Protein AF-A0A955RVU6-F1 (afdb_monomer_lite)

Radius of gyration: 14.83 Å; chains: 1; bounding box: 28×34×34 Å

Sequence (73 aa):
MSLKSSLRSELKKNLSNLDANLKRRQSEAVQKLFLNTDFYREANSIACYCSESRSEVETISLIKYMIKDGKKV

Foldseek 3Di:
DPPVVVVVVVLVVVQVPDDPVNLQVVLVVVLVVVCPDPCLVPAQEDDDDCDPDSRDRHCPVVVVVCVVVNHHD

pLDDT: mean 92.85, std 6.64, range [58.62, 97.88]

Secondary structure (DSSP, 8-state):
--HHHHHHHHHHHHHHT--HHHHHHHHHHHHHHHHTSHHHHH-SB-------STTS---HHHHHHHHHTT-B-

Structure (mmCIF, N/CA/C/O backbone):
data_AF-A0A955RVU6-F1
#
_entry.id   AF-A0A955RVU6-F1
#
loop_
_atom_site.group_PDB
_atom_site.id
_atom_site.type_symbol
_atom_site.label_atom_id
_atom_site.label_alt_id
_atom_site.label_comp_id
_atom_site.label_asym_id
_atom_site.label_entity_id
_atom_site.label_seq_id
_atom_site.pdbx_PDB_ins_code
_atom_site.Cartn_x
_atom_site.Cartn_y
_atom_site.Cartn_z
_atom_site.occupancy
_atom_site.B_iso_or_equiv
_atom_site.auth_seq_id
_atom_site.auth_comp_id
_atom_site.auth_asym_id
_atom_site.auth_atom_id
_atom_site.pdbx_PDB_model_num
ATOM 1 N N . MET A 1 1 ? 11.214 -23.887 -14.209 1.00 58.62 1 MET A N 1
ATOM 2 C CA . MET A 1 1 ? 11.460 -22.661 -13.407 1.00 58.62 1 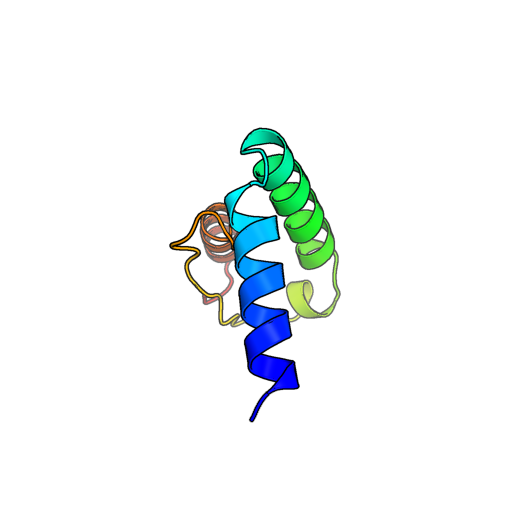MET A CA 1
ATOM 3 C C . MET A 1 1 ? 11.634 -21.375 -14.249 1.00 58.62 1 MET A C 1
ATOM 5 O O . MET A 1 1 ? 12.113 -20.384 -13.716 1.00 58.62 1 MET A O 1
ATOM 9 N N . SER A 1 2 ? 11.199 -21.306 -15.519 1.00 80.38 2 SER A N 1
ATOM 10 C CA . SER A 1 2 ? 11.548 -20.174 -16.406 1.00 80.38 2 SER A CA 1
ATOM 11 C C . SER A 1 2 ? 10.575 -18.983 -16.358 1.00 80.38 2 SER A C 1
ATOM 13 O O . SER A 1 2 ? 11.013 -17.866 -16.112 1.00 80.38 2 SER A O 1
ATOM 15 N N . LEU A 1 3 ? 9.260 -19.190 -16.500 1.00 92.94 3 LEU A N 1
ATOM 16 C CA . LEU A 1 3 ? 8.314 -18.076 -16.706 1.00 92.94 3 LEU A CA 1
ATOM 17 C C . LEU A 1 3 ? 8.172 -17.124 -15.501 1.00 92.94 3 LEU A C 1
ATOM 19 O O . LEU A 1 3 ? 8.253 -15.910 -15.661 1.00 92.94 3 LEU A O 1
ATOM 23 N N . LYS A 1 4 ? 8.013 -17.656 -14.278 1.00 95.00 4 LYS A N 1
ATOM 24 C CA . LYS A 1 4 ? 7.903 -16.828 -13.055 1.00 95.00 4 LYS A CA 1
ATOM 25 C C . LYS A 1 4 ? 9.151 -15.969 -12.821 1.00 95.00 4 LYS A C 1
ATOM 27 O O . LYS A 1 4 ? 9.037 -14.872 -12.286 1.00 95.00 4 LYS A O 1
ATOM 32 N N . SER A 1 5 ? 10.330 -16.479 -13.180 1.00 95.00 5 SER A N 1
ATOM 33 C CA . SER A 1 5 ? 11.589 -15.742 -13.043 1.00 95.00 5 SER A CA 1
ATOM 34 C C . SER A 1 5 ? 11.660 -14.599 -14.054 1.00 95.00 5 SER A C 1
ATOM 36 O O . SER A 1 5 ? 11.872 -13.453 -13.662 1.00 95.00 5 SER A O 1
ATOM 38 N N . SER A 1 6 ? 11.371 -14.888 -15.328 1.00 94.75 6 SER A N 1
ATOM 39 C CA . SER A 1 6 ? 11.339 -13.882 -16.394 1.00 94.75 6 SER A CA 1
ATOM 40 C C . SER A 1 6 ? 10.359 -12.750 -16.086 1.00 94.75 6 SER A C 1
ATOM 42 O O . SER A 1 6 ? 10.740 -11.584 -16.156 1.00 94.75 6 SER A O 1
ATOM 44 N N . LEU A 1 7 ? 9.145 -13.083 -15.635 1.00 96.31 7 LEU A N 1
ATOM 45 C CA . LEU A 1 7 ? 8.140 -12.079 -15.289 1.00 96.31 7 LEU A CA 1
ATOM 46 C C . LEU A 1 7 ? 8.577 -11.204 -14.105 1.00 96.31 7 LEU A C 1
ATOM 48 O O . LEU A 1 7 ? 8.399 -9.991 -14.129 1.00 96.31 7 LEU A O 1
ATOM 52 N N . ARG A 1 8 ? 9.193 -11.786 -13.066 1.00 94.31 8 ARG A N 1
ATOM 53 C CA . ARG A 1 8 ? 9.716 -11.001 -11.934 1.00 94.31 8 ARG A CA 1
ATOM 54 C C . ARG A 1 8 ? 10.810 -10.032 -12.365 1.00 94.31 8 ARG A C 1
ATOM 56 O O . ARG A 1 8 ? 10.843 -8.914 -11.861 1.00 94.31 8 ARG A O 1
ATOM 63 N N . SER A 1 9 ? 11.697 -10.451 -13.263 1.00 93.38 9 SER A N 1
ATOM 64 C CA . SER A 1 9 ? 12.753 -9.584 -13.792 1.00 93.38 9 SER A CA 1
ATOM 65 C C . SER A 1 9 ? 12.175 -8.414 -14.585 1.00 93.38 9 SER A C 1
ATOM 67 O O . SER A 1 9 ? 12.607 -7.277 -14.401 1.00 93.38 9 SER A O 1
ATOM 69 N N . GLU A 1 10 ? 11.157 -8.673 -15.405 1.00 94.06 10 GLU A N 1
ATOM 70 C CA . GLU A 1 10 ? 10.447 -7.634 -16.151 1.00 94.06 10 GLU A CA 1
ATOM 71 C C . GLU A 1 10 ? 9.734 -6.647 -15.216 1.00 94.06 10 GLU A C 1
ATOM 73 O O . GLU A 1 10 ? 9.940 -5.438 -15.317 1.00 94.06 10 GLU A O 1
ATOM 78 N N . LEU A 1 11 ? 8.981 -7.151 -14.233 1.00 93.31 11 LEU A N 1
ATOM 79 C CA . LEU A 1 11 ? 8.300 -6.316 -13.240 1.00 93.31 11 LEU A CA 1
ATOM 80 C C . LEU A 1 11 ? 9.285 -5.448 -12.453 1.00 93.31 11 LEU A C 1
ATOM 82 O O . LEU A 1 11 ? 9.053 -4.253 -12.299 1.00 93.31 11 LEU A O 1
ATOM 86 N N . LYS A 1 12 ? 10.413 -6.013 -12.003 1.00 91.56 12 LYS A N 1
ATOM 87 C CA . LYS A 1 12 ? 11.461 -5.250 -11.308 1.00 91.56 12 LYS A CA 1
ATOM 88 C C . LYS A 1 12 ? 12.021 -4.126 -12.176 1.00 91.56 12 LYS A C 1
ATOM 90 O O . LYS A 1 12 ? 12.196 -3.023 -11.672 1.00 91.56 12 LYS A O 1
ATOM 95 N N . LYS A 1 13 ? 12.265 -4.386 -13.465 1.00 91.06 13 LYS A N 1
ATOM 96 C CA . LYS A 1 13 ? 12.755 -3.374 -14.412 1.00 91.06 13 LYS A CA 1
ATOM 97 C C . LYS A 1 13 ? 11.731 -2.259 -14.630 1.00 91.06 13 LYS A C 1
ATOM 99 O O . LYS A 1 13 ? 12.098 -1.089 -14.690 1.00 91.06 13 LYS A O 1
ATOM 104 N N . ASN A 1 14 ? 10.451 -2.604 -14.727 1.00 91.50 14 ASN A N 1
ATOM 105 C CA . ASN A 1 14 ? 9.389 -1.611 -14.884 1.00 91.50 14 ASN A CA 1
ATOM 106 C C . ASN A 1 14 ? 9.260 -0.744 -13.623 1.00 91.50 14 ASN A C 1
ATOM 108 O O . ASN A 1 14 ? 9.190 0.479 -13.715 1.00 91.50 14 ASN A O 1
ATOM 112 N N . LEU A 1 15 ? 9.304 -1.369 -12.445 1.00 90.12 15 LEU A N 1
ATOM 113 C CA . LEU A 1 15 ? 9.181 -0.688 -11.158 1.00 90.12 15 LEU A CA 1
ATOM 114 C C . LEU A 1 15 ? 10.412 0.163 -10.807 1.00 90.12 15 LEU A C 1
ATOM 116 O O . LEU A 1 15 ? 10.257 1.231 -10.221 1.00 90.12 15 LEU A O 1
ATOM 120 N N . SER A 1 16 ? 11.625 -0.246 -11.197 1.00 86.06 16 SER A N 1
ATOM 121 C CA . SER A 1 16 ? 12.843 0.548 -10.960 1.00 86.06 16 SER A CA 1
ATOM 122 C C . SER A 1 16 ? 12.872 1.856 -11.751 1.00 86.06 16 SER A C 1
ATOM 124 O O . SER A 1 16 ? 13.524 2.809 -11.331 1.00 86.06 16 SER A O 1
ATOM 126 N N . ASN A 1 17 ? 12.167 1.895 -12.883 1.00 86.94 17 ASN A N 1
ATOM 127 C CA . ASN A 1 17 ? 12.088 3.053 -13.772 1.00 86.94 17 ASN A CA 1
ATOM 128 C C . ASN A 1 17 ? 10.858 3.930 -13.500 1.00 86.94 17 ASN A C 1
ATOM 130 O O . ASN A 1 17 ? 10.622 4.895 -14.228 1.00 86.94 17 ASN A O 1
ATOM 134 N N . LEU A 1 18 ? 10.057 3.599 -12.483 1.00 88.38 18 LEU A N 1
ATOM 135 C CA . LEU A 1 18 ? 8.861 4.358 -12.156 1.00 88.38 18 LEU A CA 1
ATOM 136 C C . LEU A 1 18 ? 9.241 5.725 -11.577 1.00 88.38 18 LEU A C 1
ATOM 138 O O . LEU A 1 18 ? 10.012 5.825 -10.620 1.00 88.38 18 LEU A O 1
ATOM 142 N N . ASP A 1 19 ? 8.663 6.781 -12.143 1.00 90.69 19 ASP A N 1
ATOM 143 C CA . ASP A 1 19 ? 8.831 8.137 -11.631 1.00 90.69 19 ASP A CA 1
ATOM 144 C C . ASP A 1 19 ? 8.366 8.242 -10.168 1.00 90.69 19 ASP A C 1
ATOM 146 O O . ASP A 1 19 ? 7.315 7.720 -9.783 1.00 90.69 19 ASP A O 1
ATOM 150 N N . ALA A 1 20 ? 9.135 8.959 -9.347 1.00 89.06 20 ALA A N 1
ATOM 151 C CA . ALA A 1 20 ? 8.878 9.067 -7.915 1.00 89.06 20 ALA A CA 1
ATOM 152 C C . ALA A 1 20 ? 7.555 9.793 -7.608 1.00 89.06 20 ALA A C 1
ATOM 154 O O . ALA A 1 20 ? 6.845 9.413 -6.672 1.00 89.06 20 ALA A O 1
ATOM 155 N N . ASN A 1 21 ? 7.184 10.804 -8.403 1.00 90.88 21 ASN A N 1
ATOM 156 C CA . ASN A 1 21 ? 5.914 11.509 -8.219 1.00 90.88 21 ASN A CA 1
ATOM 157 C C . ASN A 1 21 ? 4.730 10.640 -8.641 1.00 90.88 21 ASN A C 1
ATOM 159 O O . ASN A 1 21 ? 3.698 10.630 -7.965 1.00 90.88 21 ASN A O 1
ATOM 163 N N . LEU A 1 22 ? 4.870 9.885 -9.732 1.00 91.94 22 LEU A N 1
ATOM 164 C CA . LEU A 1 22 ? 3.876 8.900 -10.137 1.00 91.94 22 LEU A CA 1
ATOM 165 C C . LEU A 1 22 ? 3.696 7.816 -9.067 1.00 91.94 22 LEU A C 1
ATOM 167 O O . LEU A 1 22 ? 2.560 7.575 -8.660 1.00 91.94 22 LEU A O 1
ATOM 171 N N . LYS A 1 23 ? 4.794 7.248 -8.548 1.00 90.81 23 LYS A N 1
ATOM 172 C CA . LYS A 1 23 ? 4.777 6.274 -7.443 1.00 90.81 23 LYS A CA 1
ATOM 173 C C . LYS A 1 23 ? 4.007 6.817 -6.242 1.00 90.81 23 LYS A C 1
ATOM 175 O O . LYS A 1 23 ? 3.133 6.134 -5.708 1.00 90.81 23 LYS A O 1
ATOM 180 N N . ARG A 1 24 ? 4.310 8.050 -5.827 1.00 90.88 24 ARG A N 1
ATOM 181 C CA . ARG A 1 24 ? 3.652 8.694 -4.685 1.00 90.88 24 ARG A CA 1
ATOM 182 C C . ARG A 1 24 ? 2.148 8.845 -4.914 1.00 90.88 24 ARG A C 1
ATOM 184 O O . ARG A 1 24 ? 1.370 8.385 -4.086 1.00 90.88 24 ARG A O 1
ATOM 191 N N . ARG A 1 25 ? 1.736 9.399 -6.061 1.00 94.12 25 ARG A N 1
ATOM 192 C CA . ARG A 1 25 ? 0.310 9.566 -6.408 1.00 94.12 25 ARG A CA 1
ATOM 193 C C . ARG A 1 25 ? -0.440 8.236 -6.446 1.00 94.12 25 ARG A C 1
ATOM 195 O O . ARG A 1 25 ? -1.556 8.148 -5.944 1.00 94.12 25 ARG A O 1
ATOM 202 N N . GLN A 1 26 ? 0.165 7.202 -7.027 1.00 94.62 26 GLN A N 1
ATOM 203 C CA . GLN A 1 26 ? -0.444 5.873 -7.070 1.00 94.62 26 GLN A CA 1
ATOM 204 C C . GLN A 1 26 ? -0.520 5.238 -5.680 1.00 94.62 26 GLN A C 1
ATOM 206 O O . GLN A 1 26 ? -1.545 4.654 -5.343 1.00 94.62 26 GLN A O 1
ATOM 211 N N . SER A 1 27 ? 0.510 5.409 -4.846 1.00 95.06 27 SER A N 1
ATOM 212 C CA . SER A 1 27 ? 0.490 4.928 -3.460 1.00 95.06 27 SER A CA 1
ATOM 213 C C . SER A 1 27 ? -0.634 5.593 -2.664 1.00 95.06 27 SER A C 1
ATOM 215 O O . SER A 1 27 ? -1.417 4.902 -2.024 1.00 95.06 27 SER A O 1
ATOM 217 N N . GLU A 1 28 ? -0.789 6.916 -2.773 1.00 95.12 28 GLU A N 1
ATOM 218 C CA . GLU A 1 28 ? -1.892 7.657 -2.145 1.00 95.12 28 GLU A CA 1
ATOM 219 C C . GLU A 1 28 ? -3.270 7.170 -2.630 1.00 95.12 28 GLU A C 1
ATOM 221 O O . GLU A 1 28 ? -4.197 7.033 -1.831 1.00 95.12 28 GLU A O 1
ATOM 226 N N . ALA A 1 29 ? -3.417 6.877 -3.927 1.00 96.25 29 ALA A N 1
ATOM 227 C CA . ALA A 1 29 ? -4.664 6.352 -4.483 1.00 96.25 29 ALA A CA 1
ATOM 228 C C . ALA A 1 29 ? -5.000 4.955 -3.934 1.00 96.25 29 ALA A C 1
ATOM 230 O O . ALA A 1 29 ? -6.127 4.723 -3.500 1.00 96.25 29 ALA A O 1
ATOM 231 N N . VAL A 1 30 ? -4.019 4.046 -3.891 1.00 96.19 30 VAL A N 1
ATOM 232 C CA . VAL A 1 30 ? -4.187 2.696 -3.326 1.00 96.19 30 VAL A CA 1
ATOM 233 C C . VAL A 1 30 ? -4.526 2.761 -1.838 1.00 96.19 30 VAL A C 1
ATOM 235 O O . VAL A 1 30 ? -5.443 2.076 -1.3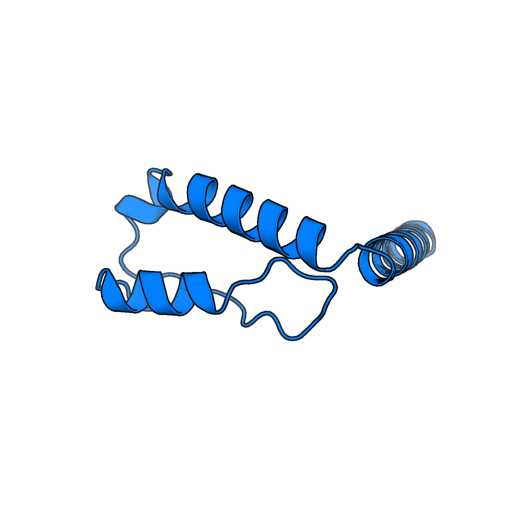93 1.00 96.19 30 VAL A O 1
ATOM 238 N N . GLN A 1 31 ? -3.848 3.624 -1.075 1.00 95.69 31 GLN A N 1
ATOM 239 C CA . GLN A 1 31 ? -4.137 3.825 0.348 1.00 95.69 31 GLN A CA 1
ATOM 240 C C . GLN A 1 31 ? -5.581 4.295 0.568 1.00 95.69 31 GLN A C 1
ATOM 242 O O . GLN A 1 31 ? -6.280 3.736 1.406 1.00 95.69 31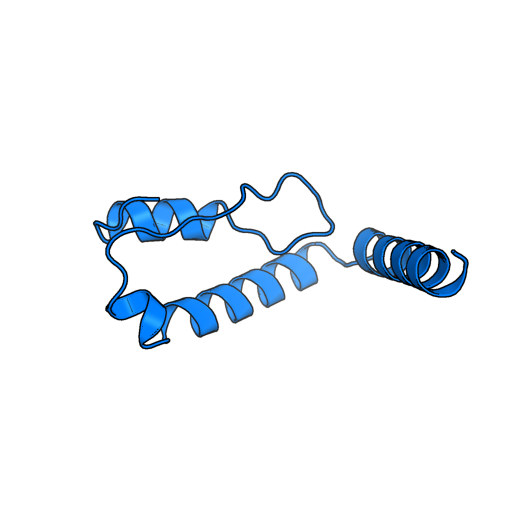 GLN A O 1
ATOM 247 N N . LYS A 1 32 ? -6.068 5.269 -0.214 1.00 96.00 32 LYS A N 1
ATOM 248 C CA . LYS A 1 32 ? -7.466 5.731 -0.125 1.00 96.00 32 LYS A CA 1
ATOM 249 C C . LYS A 1 32 ? -8.466 4.614 -0.412 1.00 96.00 32 LYS A C 1
ATOM 251 O O . LYS A 1 32 ? -9.470 4.510 0.283 1.00 96.00 32 LYS A O 1
ATOM 256 N N . LEU A 1 33 ? -8.195 3.783 -1.418 1.00 96.69 33 LEU A N 1
ATOM 257 C CA . LEU A 1 33 ? -9.047 2.634 -1.730 1.00 96.69 33 LEU A CA 1
ATOM 258 C C . LEU A 1 33 ? -9.079 1.639 -0.569 1.00 96.69 33 LEU A C 1
ATOM 260 O O . LEU A 1 33 ? -10.159 1.221 -0.169 1.00 96.69 33 LEU A O 1
ATOM 264 N N . PHE A 1 34 ? -7.917 1.314 0.001 1.00 96.50 34 PHE A N 1
ATOM 265 C CA . PHE A 1 34 ? -7.806 0.421 1.153 1.00 96.50 34 PHE A CA 1
ATOM 266 C C . PHE A 1 34 ? -8.601 0.937 2.362 1.00 96.50 34 PHE A C 1
ATOM 268 O O . PHE A 1 34 ? -9.400 0.195 2.927 1.00 96.50 34 PHE A O 1
ATOM 275 N N . LEU A 1 35 ? -8.444 2.216 2.713 1.00 96.00 35 LEU A N 1
ATOM 276 C CA . LEU A 1 35 ? -9.117 2.825 3.867 1.00 96.00 35 LEU A CA 1
ATOM 277 C C . LEU A 1 35 ? -10.649 2.880 3.729 1.00 96.00 35 LEU A C 1
ATOM 279 O O . LEU A 1 35 ? -11.355 2.896 4.732 1.00 96.00 35 LEU A O 1
ATOM 283 N N . ASN A 1 36 ? -11.170 2.876 2.501 1.00 96.56 36 ASN A N 1
ATOM 284 C CA . ASN A 1 36 ? -12.610 2.920 2.231 1.00 96.56 36 ASN A CA 1
ATOM 285 C C . ASN A 1 36 ? -13.287 1.541 2.231 1.00 96.56 36 ASN A C 1
ATOM 287 O O . ASN A 1 36 ? -14.475 1.437 1.931 1.00 96.56 36 ASN A O 1
ATOM 291 N N . THR A 1 37 ? -12.551 0.475 2.524 1.00 97.44 37 THR A N 1
ATOM 292 C CA . THR A 1 37 ? -13.092 -0.885 2.493 1.00 97.44 37 THR A CA 1
ATOM 293 C C . THR A 1 37 ? -13.723 -1.292 3.821 1.00 97.44 37 THR A C 1
ATOM 295 O O . THR A 1 37 ? -13.358 -0.793 4.886 1.00 97.44 37 THR A O 1
ATOM 298 N N . ASP A 1 38 ? -14.658 -2.241 3.773 1.00 97.38 38 ASP A N 1
ATOM 299 C CA . ASP A 1 38 ? -15.274 -2.807 4.982 1.00 97.38 38 ASP A CA 1
ATOM 300 C C . ASP A 1 38 ? -14.245 -3.539 5.843 1.00 97.38 38 ASP A C 1
ATOM 302 O O . ASP A 1 38 ? -14.192 -3.339 7.053 1.00 97.38 38 ASP A O 1
ATOM 306 N N . PHE A 1 39 ? -13.333 -4.286 5.215 1.00 95.56 39 PHE A N 1
ATOM 307 C CA . PHE A 1 39 ? -12.306 -5.028 5.942 1.00 95.56 39 PHE A CA 1
ATOM 308 C C . PHE A 1 39 ? -11.354 -4.115 6.723 1.00 95.56 39 PHE A C 1
ATOM 310 O O . PHE A 1 39 ? -10.927 -4.486 7.813 1.00 95.56 39 PHE A O 1
ATOM 317 N N . TYR A 1 40 ? -11.035 -2.914 6.222 1.00 97.38 40 TYR A N 1
ATOM 318 C CA . TYR A 1 40 ? -10.259 -1.947 7.000 1.00 97.38 40 TYR A CA 1
ATOM 319 C C . TYR A 1 40 ? -11.050 -1.441 8.213 1.00 97.38 40 TYR A C 1
ATOM 321 O O . TYR A 1 40 ? -10.530 -1.390 9.333 1.00 97.38 40 TYR A O 1
ATOM 329 N N . ARG A 1 41 ? -12.322 -1.084 7.992 1.00 96.62 41 ARG A N 1
ATOM 330 C CA . ARG A 1 41 ? -13.204 -0.554 9.039 1.00 96.62 41 ARG A CA 1
ATOM 331 C C . ARG A 1 41 ? -13.395 -1.557 10.174 1.00 96.62 41 ARG A C 1
ATOM 333 O O . ARG A 1 41 ? -13.260 -1.176 11.336 1.00 96.62 41 ARG A O 1
ATOM 340 N N . GLU A 1 42 ? -13.625 -2.820 9.838 1.00 97.50 42 GLU A N 1
ATOM 341 C CA . GLU A 1 42 ? -13.911 -3.906 10.783 1.00 97.50 42 GLU A CA 1
ATOM 342 C C . GLU A 1 42 ? -12.662 -4.490 11.458 1.00 97.50 42 GLU A C 1
ATOM 344 O O . GLU A 1 42 ? -12.745 -5.022 12.567 1.00 97.50 42 GLU A O 1
ATOM 349 N N . ALA A 1 43 ? -11.488 -4.400 10.825 1.00 97.88 43 ALA A N 1
ATOM 350 C CA . ALA A 1 43 ? -10.267 -4.958 11.392 1.00 97.88 43 ALA A CA 1
ATOM 351 C C . ALA A 1 43 ? -9.839 -4.207 12.658 1.00 97.88 43 ALA A C 1
ATOM 353 O O . ALA A 1 43 ? -9.777 -2.984 12.670 1.00 97.88 43 ALA A O 1
ATOM 354 N N . ASN A 1 44 ? -9.459 -4.935 13.708 1.00 97.00 44 ASN A N 1
ATOM 355 C CA . ASN A 1 44 ? -8.828 -4.364 14.909 1.00 97.00 44 ASN A CA 1
ATOM 356 C C . ASN A 1 44 ? -7.304 -4.562 14.921 1.00 97.00 44 ASN A C 1
ATOM 358 O O . ASN A 1 44 ? -6.585 -3.854 15.624 1.00 97.00 44 ASN A O 1
ATOM 362 N N . SER A 1 45 ? -6.811 -5.524 14.135 1.00 97.62 45 SER A N 1
ATOM 363 C CA . SER A 1 45 ? -5.392 -5.824 13.964 1.00 97.62 45 SER A CA 1
ATOM 364 C C . SER A 1 45 ? -5.091 -6.018 12.483 1.00 97.62 45 SER A C 1
ATOM 366 O O . SER A 1 45 ? -5.809 -6.753 11.807 1.00 97.62 45 SER A O 1
ATOM 368 N N . ILE A 1 46 ? -4.039 -5.375 11.981 1.00 97.69 46 ILE A N 1
ATOM 369 C CA . ILE A 1 46 ? -3.700 -5.333 10.558 1.00 97.69 46 ILE A CA 1
ATOM 370 C C . ILE A 1 46 ? -2.204 -5.588 10.403 1.00 97.69 46 ILE A C 1
ATOM 372 O O . ILE A 1 46 ? -1.396 -4.756 10.787 1.00 97.69 46 ILE A O 1
ATOM 376 N N . ALA A 1 47 ? -1.822 -6.704 9.783 1.00 97.06 47 ALA A N 1
ATOM 377 C CA . ALA A 1 47 ? -0.430 -6.914 9.401 1.00 97.06 47 ALA A CA 1
ATOM 378 C C . ALA A 1 47 ? -0.107 -6.083 8.150 1.00 97.06 47 ALA A C 1
ATOM 380 O O . ALA A 1 47 ? -0.735 -6.254 7.103 1.00 97.06 47 ALA A O 1
ATOM 381 N N . CYS A 1 48 ? 0.881 -5.195 8.249 1.00 95.81 48 CYS A N 1
ATOM 382 C CA . CYS A 1 48 ? 1.327 -4.355 7.141 1.00 95.81 48 CYS A CA 1
ATOM 383 C C . CYS A 1 48 ? 2.849 -4.432 7.001 1.00 95.81 48 CYS A C 1
ATOM 385 O O . CYS A 1 48 ? 3.571 -4.374 7.993 1.00 95.81 48 CYS A O 1
ATOM 387 N N . TYR A 1 49 ? 3.345 -4.571 5.770 1.00 95.06 49 TYR A N 1
ATOM 388 C CA . TYR A 1 49 ? 4.782 -4.556 5.509 1.00 95.06 49 TYR A CA 1
ATOM 389 C C . TYR A 1 49 ? 5.313 -3.118 5.533 1.00 95.06 49 TYR A C 1
ATOM 391 O O . TYR A 1 49 ? 4.627 -2.187 5.106 1.00 95.06 49 TYR A O 1
ATOM 399 N N . CYS A 1 50 ? 6.557 -2.939 5.971 1.00 93.38 50 CYS A N 1
ATOM 400 C CA . CYS A 1 50 ? 7.282 -1.683 5.805 1.00 93.38 50 CYS A CA 1
ATOM 401 C C . CYS A 1 50 ? 7.866 -1.638 4.392 1.00 93.38 50 CYS A C 1
ATOM 403 O O . CYS A 1 50 ? 8.687 -2.480 4.041 1.00 93.38 50 CYS A O 1
ATOM 405 N N . 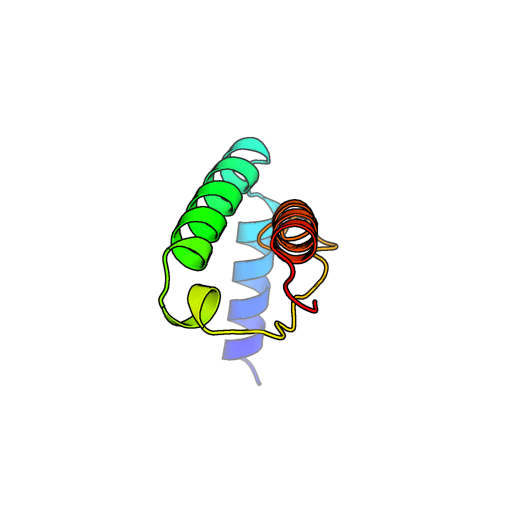SER A 1 51 ? 7.430 -0.689 3.564 1.00 90.06 51 SER A N 1
ATOM 406 C CA . SER A 1 51 ? 7.999 -0.507 2.229 1.00 90.06 51 SER A CA 1
ATOM 407 C C . SER A 1 51 ? 9.441 -0.012 2.329 1.00 90.06 51 SER A C 1
ATOM 409 O O . SER A 1 51 ? 9.679 1.137 2.697 1.00 90.06 51 SER A O 1
ATOM 411 N N . GLU A 1 52 ? 10.403 -0.869 1.989 1.00 75.75 52 GLU A N 1
ATOM 412 C CA . GLU A 1 52 ? 11.834 -0.529 2.019 1.00 75.75 52 GLU A CA 1
ATOM 413 C C . GLU A 1 52 ? 12.371 -0.141 0.636 1.00 75.75 52 GLU A C 1
ATOM 415 O O . GLU A 1 52 ? 13.453 0.436 0.515 1.00 75.75 52 GLU A O 1
ATOM 420 N N . SER A 1 53 ? 11.619 -0.429 -0.433 1.00 69.56 53 SER A N 1
ATOM 421 C CA . SER A 1 53 ? 12.101 -0.263 -1.801 1.00 69.56 53 SER A CA 1
ATOM 422 C C . SER A 1 53 ? 11.343 0.793 -2.609 1.00 69.56 53 SER A C 1
ATOM 424 O O . SER A 1 53 ? 10.154 1.079 -2.431 1.00 69.56 53 SER A O 1
ATOM 426 N N . ARG A 1 54 ? 12.023 1.342 -3.624 1.00 75.88 54 ARG A N 1
ATOM 427 C CA . ARG A 1 54 ? 11.377 2.169 -4.658 1.00 75.88 54 ARG A CA 1
ATOM 428 C C . ARG A 1 54 ? 10.310 1.413 -5.458 1.00 75.88 54 ARG A C 1
ATOM 430 O O . ARG A 1 54 ? 9.491 2.063 -6.093 1.00 75.88 54 ARG A O 1
ATOM 437 N N . SER A 1 55 ? 10.317 0.082 -5.420 1.00 85.75 55 SER A N 1
ATOM 438 C CA . SER A 1 55 ? 9.492 -0.774 -6.279 1.00 85.75 55 SER A CA 1
ATOM 439 C C . SER A 1 55 ? 8.167 -1.207 -5.645 1.00 85.75 55 SER A C 1
ATOM 441 O O . SER A 1 55 ? 7.381 -1.883 -6.297 1.00 85.75 55 SER A O 1
ATOM 443 N N . GLU A 1 56 ? 7.905 -0.836 -4.394 1.00 90.94 56 GLU A N 1
ATOM 444 C CA . GLU A 1 56 ? 6.683 -1.205 -3.671 1.00 90.94 56 GLU A CA 1
ATOM 445 C C . GLU A 1 56 ? 5.773 0.000 -3.469 1.00 90.94 56 GLU A C 1
ATOM 447 O O . GLU A 1 56 ? 6.237 1.140 -3.446 1.00 90.94 56 GLU A O 1
ATOM 452 N N . VAL A 1 57 ? 4.478 -0.244 -3.262 1.00 93.25 57 VAL A N 1
ATOM 453 C CA . VAL A 1 57 ? 3.568 0.791 -2.757 1.00 93.25 57 VAL A CA 1
ATOM 454 C C . VAL A 1 57 ? 4.099 1.293 -1.419 1.00 93.25 57 VAL A C 1
ATOM 456 O O . VAL A 1 57 ? 4.474 0.490 -0.566 1.00 93.25 57 VAL A O 1
ATOM 459 N N . GLU A 1 58 ? 4.131 2.614 -1.256 1.00 93.56 58 GLU A N 1
ATOM 460 C CA . GLU A 1 58 ? 4.563 3.242 -0.012 1.00 93.56 58 GLU A CA 1
ATOM 461 C C . GLU A 1 58 ? 3.540 2.961 1.095 1.00 93.56 58 GLU A C 1
ATOM 463 O O . GLU A 1 58 ? 2.357 3.258 0.921 1.00 93.56 58 GLU A O 1
ATOM 468 N N . THR A 1 59 ? 3.971 2.401 2.226 1.00 95.62 59 THR A N 1
ATOM 469 C CA . THR A 1 59 ? 3.073 1.997 3.327 1.00 95.62 59 THR A CA 1
ATOM 470 C C . THR A 1 59 ? 3.362 2.701 4.645 1.00 95.62 59 THR A C 1
ATOM 472 O O . THR A 1 59 ? 2.515 2.682 5.535 1.00 95.62 59 THR A O 1
ATOM 475 N N . ILE A 1 60 ? 4.494 3.395 4.787 1.00 94.06 60 ILE A N 1
ATOM 476 C CA . ILE A 1 60 ? 4.875 4.022 6.063 1.00 94.06 60 ILE A CA 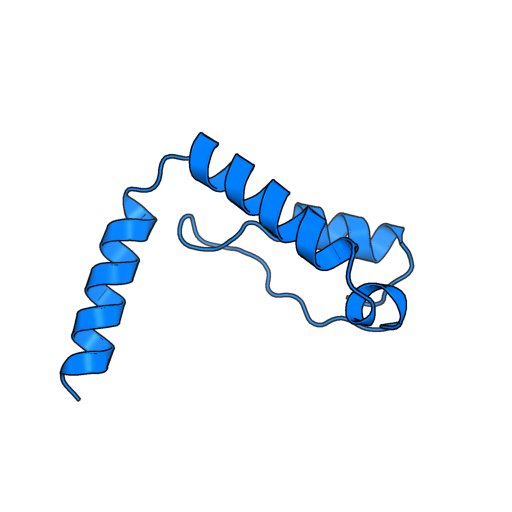1
ATOM 477 C C . ILE A 1 60 ? 3.854 5.072 6.522 1.00 94.06 60 ILE A C 1
ATOM 479 O O . ILE A 1 60 ? 3.518 5.146 7.706 1.00 94.06 60 ILE A O 1
ATOM 483 N N . SER A 1 61 ? 3.328 5.885 5.600 1.00 92.56 61 SER A N 1
ATOM 484 C CA . SER A 1 61 ? 2.274 6.859 5.919 1.00 92.56 61 SER A CA 1
ATOM 485 C C . SER A 1 61 ? 0.973 6.180 6.348 1.00 92.56 61 SER A C 1
ATOM 487 O O . SER A 1 61 ? 0.324 6.649 7.282 1.00 92.56 61 SER A O 1
ATOM 489 N N . LEU A 1 62 ? 0.626 5.063 5.703 1.00 95.62 62 LEU A N 1
ATOM 490 C CA . LEU A 1 62 ? -0.557 4.273 6.023 1.00 95.62 62 LEU A CA 1
ATOM 491 C C . LEU A 1 62 ? -0.427 3.635 7.409 1.00 95.62 62 LEU A C 1
ATOM 493 O O . LEU A 1 62 ? -1.332 3.779 8.217 1.00 95.62 62 LEU A O 1
ATOM 497 N N . ILE A 1 63 ? 0.715 3.021 7.730 1.00 96.25 63 ILE A N 1
ATOM 498 C CA . ILE A 1 63 ? 0.991 2.449 9.059 1.00 96.25 63 ILE A CA 1
ATOM 499 C C . ILE A 1 63 ? 0.794 3.503 10.152 1.00 96.25 63 ILE A C 1
ATOM 501 O O . ILE A 1 63 ? 0.072 3.274 11.121 1.00 96.25 63 ILE A O 1
ATOM 505 N N . LYS A 1 64 ? 1.361 4.702 9.964 1.00 95.88 64 LYS A N 1
ATOM 506 C CA . LYS A 1 64 ? 1.179 5.822 10.902 1.00 95.88 64 LYS A CA 1
ATOM 507 C C . LYS A 1 64 ? -0.286 6.234 11.045 1.00 95.88 64 LYS A C 1
ATOM 509 O O . LYS A 1 64 ? -0.695 6.612 12.139 1.00 95.88 64 LYS A O 1
ATOM 514 N N . TYR A 1 65 ? -1.053 6.202 9.958 1.00 96.31 65 TYR A N 1
ATOM 515 C CA . TYR A 1 65 ? -2.482 6.496 9.989 1.00 96.31 65 TYR A CA 1
ATOM 516 C C . TYR A 1 65 ? -3.254 5.433 10.778 1.00 96.31 65 TYR A C 1
ATOM 518 O O . TYR A 1 65 ? -3.980 5.783 11.698 1.00 96.31 65 TYR A O 1
ATOM 526 N N . MET A 1 66 ? -3.034 4.150 10.490 1.00 97.50 66 MET A N 1
ATOM 527 C CA . MET A 1 66 ? -3.729 3.036 11.144 1.00 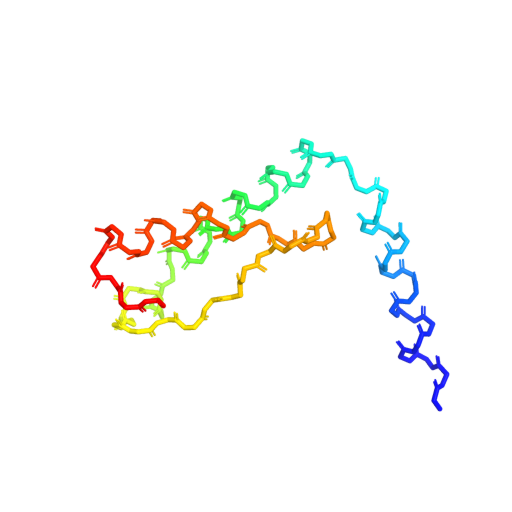97.50 66 MET A CA 1
ATOM 528 C C . MET A 1 66 ? -3.480 3.003 12.659 1.00 97.50 66 MET A C 1
ATOM 530 O O . MET A 1 66 ? -4.414 2.804 13.430 1.00 97.50 66 MET A O 1
ATOM 534 N N . ILE A 1 67 ? -2.246 3.286 13.097 1.00 97.19 67 ILE A N 1
ATOM 535 C CA . ILE A 1 67 ? -1.916 3.415 14.526 1.00 97.19 67 ILE A CA 1
ATOM 536 C C . ILE A 1 67 ? -2.700 4.572 15.168 1.00 97.19 67 ILE A C 1
ATOM 538 O O . ILE A 1 67 ? -3.234 4.426 16.265 1.00 97.19 67 ILE A O 1
ATOM 542 N N . LYS A 1 68 ? -2.792 5.727 14.491 1.00 97.38 68 LYS A N 1
ATOM 543 C CA . LYS A 1 68 ? -3.576 6.879 14.976 1.00 97.38 68 LYS A CA 1
ATOM 544 C C . LYS A 1 68 ? -5.076 6.594 15.016 1.00 97.38 68 LYS A C 1
ATOM 546 O O . LYS A 1 68 ? -5.758 7.122 15.885 1.00 97.38 68 LYS A O 1
ATOM 551 N N . ASP A 1 69 ? -5.560 5.762 14.102 1.00 96.94 69 ASP A N 1
ATOM 552 C CA . ASP A 1 69 ? -6.946 5.292 14.024 1.00 96.94 69 ASP A CA 1
ATOM 553 C C . ASP A 1 69 ? -7.269 4.201 15.071 1.00 96.94 69 ASP A C 1
ATOM 555 O O . ASP A 1 69 ? -8.345 3.613 15.073 1.00 96.94 69 ASP A O 1
ATOM 559 N N . GLY A 1 70 ? -6.330 3.900 15.977 1.00 97.69 70 GLY A N 1
ATOM 560 C CA . GLY A 1 70 ? -6.525 2.949 17.073 1.00 97.69 70 GLY A CA 1
ATOM 561 C C . GLY A 1 70 ? -6.407 1.480 16.663 1.00 97.69 70 GLY A C 1
ATOM 562 O O . GLY A 1 70 ? -6.690 0.596 17.472 1.00 97.69 70 GLY A O 1
ATOM 563 N N . LYS A 1 71 ? -5.974 1.195 15.431 1.00 97.69 71 LYS A N 1
ATOM 564 C CA . LYS A 1 71 ? -5.721 -0.171 14.963 1.00 97.69 71 LYS A CA 1
ATOM 565 C C . LYS A 1 71 ? -4.398 -0.684 15.536 1.00 97.69 71 LYS A C 1
ATOM 567 O O . LYS A 1 71 ? -3.412 0.051 15.612 1.00 97.69 71 LYS A O 1
ATOM 572 N N . LYS A 1 72 ? -4.341 -1.976 15.871 1.00 97.88 72 LYS A N 1
ATOM 573 C CA . LYS A 1 72 ? -3.070 -2.672 16.108 1.00 97.88 72 LYS A CA 1
ATOM 574 C C . LYS A 1 72 ? -2.423 -2.974 14.755 1.00 97.88 72 LYS A C 1
ATOM 576 O O . LYS A 1 72 ? -3.059 -3.598 13.910 1.00 97.88 72 LYS A O 1
ATOM 581 N N . VAL A 1 73 ? -1.181 -2.547 14.554 1.00 94.25 73 VAL A N 1
ATOM 582 C CA . VAL A 1 73 ? -0.422 -2.762 13.311 1.00 94.25 73 VAL A CA 1
ATOM 583 C C . VAL A 1 73 ? 0.860 -3.509 13.618 1.00 94.25 73 VAL A C 1
ATOM 585 O O . VAL A 1 73 ? 1.543 -3.075 14.572 1.00 94.25 73 VAL A O 1
#